Protein AF-A0A5U4D806-F1 (afdb_monomer)

InterPro domains:
  IPR025484 Domain of unknown function DUF4376 [PF14301] (2-87)

Sequence (92 aa):
NWDYGKATQERLSLSVQMAKANKLPDGFIWTDADNNDIPMTSGELINLSDAIDQAMFTKGLQIHMRQRQMKEELEKLTDAQAVMDYVVGWPE

Secondary structure (DSSP, 8-state):
---SSHHHHHHHHHHHHHHHTT-PPTT-EEE-TT--EEE--HHHHHHHHHHHHHHHHHHHHHHHHHHHHHHHHHTT--SHHHHHT---SS--

Foldseek 3Di:
DDCLDPVNLVLLVVQLVCLVVVNRDPQDWDQGPVRDTHGDHSVRSNVVNVVSVVVHVVVVVVVVVVVVVVVVLVVPDDDDVSVVPDDPDDDD

Structure (mmCIF, N/CA/C/O backbone):
data_AF-A0A5U4D806-F1
#
_entry.id   AF-A0A5U4D806-F1
#
loop_
_atom_site.group_PDB
_atom_site.id
_atom_site.type_symbol
_atom_site.label_atom_id
_atom_site.label_alt_id
_atom_site.label_comp_id
_atom_site.label_asym_id
_atom_site.label_entity_id
_atom_site.label_seq_id
_atom_site.pdbx_PDB_ins_code
_atom_site.Cartn_x
_atom_site.Cartn_y
_atom_site.Cartn_z
_atom_site.occupancy
_atom_site.B_iso_or_equiv
_atom_site.auth_seq_id
_atom_site.auth_comp_id
_atom_site.auth_asym_id
_atom_site.auth_atom_id
_atom_site.pdbx_PDB_model_num
ATOM 1 N N . ASN A 1 1 ? -7.983 -10.970 -5.351 1.00 68.81 1 ASN A N 1
ATOM 2 C CA . ASN A 1 1 ? -6.927 -10.840 -4.323 1.00 68.81 1 ASN A CA 1
ATOM 3 C C . ASN A 1 1 ? -6.423 -9.404 -4.293 1.00 68.81 1 ASN A C 1
ATOM 5 O O . ASN A 1 1 ? -6.414 -8.771 -5.338 1.00 68.81 1 ASN A O 1
ATOM 9 N N . TRP A 1 2 ? -6.091 -8.854 -3.120 1.00 78.88 2 TRP A N 1
ATOM 10 C CA . TRP A 1 2 ? -5.487 -7.518 -3.006 1.00 78.88 2 TRP A CA 1
ATOM 11 C C . TRP A 1 2 ? -3.977 -7.625 -3.243 1.00 78.88 2 TRP A C 1
ATOM 13 O O . TRP A 1 2 ? -3.279 -8.176 -2.397 1.00 78.88 2 TRP A O 1
ATOM 23 N N . ASP A 1 3 ? -3.495 -7.095 -4.368 1.00 83.38 3 ASP A N 1
ATOM 24 C CA . ASP A 1 3 ? -2.072 -7.091 -4.754 1.00 83.38 3 ASP A CA 1
ATOM 25 C C . ASP A 1 3 ? -1.485 -5.667 -4.801 1.00 83.38 3 ASP A C 1
ATOM 27 O O . ASP A 1 3 ? -0.609 -5.344 -5.585 1.00 83.38 3 ASP A O 1
ATOM 31 N N . TYR A 1 4 ? -1.996 -4.775 -3.953 1.00 87.50 4 TYR A N 1
ATOM 32 C CA . TYR A 1 4 ? -1.448 -3.426 -3.753 1.00 87.50 4 TYR A CA 1
ATOM 33 C C . TYR A 1 4 ? -0.910 -3.292 -2.325 1.00 87.50 4 TYR A C 1
ATOM 35 O O . TYR A 1 4 ? -1.080 -2.273 -1.662 1.00 87.50 4 TYR A O 1
ATOM 43 N N . GLY A 1 5 ? -0.395 -4.390 -1.770 1.00 89.94 5 GLY A N 1
ATOM 44 C CA . GLY A 1 5 ? 0.074 -4.461 -0.391 1.00 89.94 5 GLY A CA 1
ATOM 45 C C . GLY A 1 5 ? 1.574 -4.220 -0.269 1.00 89.94 5 GLY A C 1
ATOM 46 O O . GLY A 1 5 ? 2.303 -4.139 -1.255 1.00 89.94 5 GLY A O 1
ATOM 47 N N . LYS A 1 6 ? 2.056 -4.205 0.978 1.00 91.44 6 LYS A N 1
ATOM 48 C CA . LYS A 1 6 ? 3.487 -4.081 1.283 1.00 91.44 6 LYS A CA 1
ATOM 49 C C . LYS A 1 6 ? 4.332 -5.172 0.610 1.00 91.44 6 LYS A C 1
ATOM 51 O O . LYS A 1 6 ? 5.407 -4.875 0.115 1.00 91.44 6 LYS A O 1
ATOM 56 N N . ALA A 1 7 ? 3.822 -6.403 0.529 1.00 91.44 7 ALA A N 1
ATOM 57 C CA . ALA A 1 7 ? 4.514 -7.498 -0.152 1.00 91.44 7 ALA A CA 1
ATOM 58 C C . ALA A 1 7 ? 4.745 -7.202 -1.647 1.00 91.44 7 ALA A C 1
ATOM 60 O O . ALA A 1 7 ? 5.829 -7.449 -2.170 1.00 91.44 7 ALA A O 1
ATOM 61 N N . THR A 1 8 ? 3.751 -6.631 -2.333 1.00 91.00 8 THR A N 1
ATOM 62 C CA . THR A 1 8 ? 3.871 -6.212 -3.737 1.00 91.00 8 THR A CA 1
ATOM 63 C C . THR A 1 8 ? 4.870 -5.068 -3.877 1.00 91.00 8 THR A C 1
ATOM 65 O O . THR A 1 8 ? 5.767 -5.141 -4.715 1.00 91.00 8 THR A O 1
ATOM 68 N N . GLN A 1 9 ? 4.770 -4.053 -3.010 1.00 93.25 9 GLN A N 1
ATOM 69 C CA . GLN A 1 9 ? 5.705 -2.925 -2.974 1.00 93.25 9 GLN A CA 1
ATOM 70 C C . GLN A 1 9 ? 7.158 -3.398 -2.785 1.00 93.25 9 GLN A C 1
ATOM 72 O O . GLN A 1 9 ? 8.054 -2.954 -3.502 1.00 93.25 9 GLN A O 1
ATOM 77 N N . GLU A 1 10 ? 7.403 -4.329 -1.859 1.00 93.88 10 GLU A N 1
ATOM 78 C CA . GLU A 1 10 ? 8.735 -4.883 -1.589 1.00 93.88 10 GLU A CA 1
ATOM 79 C C . GLU A 1 10 ? 9.309 -5.607 -2.809 1.00 93.88 10 GLU A C 1
ATOM 81 O O . GLU A 1 10 ? 10.448 -5.333 -3.198 1.00 93.88 10 GLU A O 1
ATOM 86 N N . ARG A 1 11 ? 8.512 -6.464 -3.459 1.00 92.88 11 ARG A N 1
ATOM 87 C CA . ARG A 1 11 ? 8.907 -7.168 -4.691 1.00 92.88 11 ARG A CA 1
ATOM 88 C C . ARG A 1 11 ? 9.245 -6.201 -5.832 1.00 92.88 11 ARG A C 1
ATOM 90 O O . ARG A 1 11 ? 10.179 -6.458 -6.586 1.00 92.88 11 ARG A O 1
ATOM 97 N N . LEU A 1 12 ? 8.503 -5.098 -5.955 1.00 93.75 12 LEU A N 1
ATOM 98 C CA . LEU A 1 12 ? 8.670 -4.117 -7.032 1.00 93.75 12 LEU A CA 1
ATOM 99 C C . LEU A 1 12 ? 9.854 -3.156 -6.795 1.00 93.75 12 LEU A C 1
ATOM 101 O O . LEU A 1 12 ? 10.421 -2.613 -7.744 1.00 93.75 12 LEU A O 1
ATOM 105 N N . SER A 1 13 ? 10.239 -2.953 -5.530 1.00 94.88 13 SER A N 1
ATOM 106 C CA . SER A 1 13 ? 11.109 -1.857 -5.080 1.00 94.88 13 SER A CA 1
ATOM 107 C C . SER A 1 13 ? 12.448 -1.747 -5.819 1.00 94.88 13 SER A C 1
ATOM 109 O O . SER A 1 13 ? 12.804 -0.666 -6.298 1.00 94.88 13 SER A O 1
ATOM 111 N N . LEU A 1 14 ? 13.185 -2.855 -5.953 1.00 95.81 14 LEU A N 1
ATOM 112 C CA . LEU A 1 14 ? 14.494 -2.863 -6.607 1.00 95.81 14 LEU A CA 1
ATOM 113 C C . LEU A 1 14 ? 14.362 -2.574 -8.105 1.00 95.81 14 LEU A C 1
ATOM 115 O O . LEU A 1 14 ? 15.106 -1.762 -8.651 1.00 95.81 14 LEU A O 1
ATOM 119 N N . SER A 1 15 ? 13.382 -3.188 -8.763 1.00 95.69 15 SER A N 1
ATOM 120 C CA . SER A 1 15 ? 13.127 -2.985 -10.189 1.00 95.69 15 SER A CA 1
ATOM 121 C C . SER A 1 15 ? 12.749 -1.527 -10.478 1.00 95.69 15 SER A C 1
ATOM 123 O O . SER A 1 15 ? 13.272 -0.922 -11.413 1.00 95.69 15 SER A O 1
ATOM 125 N N . VAL A 1 16 ? 11.932 -0.911 -9.618 1.00 96.81 16 VAL A N 1
ATOM 126 C CA . VAL A 1 16 ? 11.582 0.519 -9.702 1.00 96.81 16 VAL A CA 1
ATOM 127 C C . VAL A 1 16 ? 12.799 1.407 -9.480 1.00 96.81 16 VAL A C 1
ATOM 129 O O . VAL A 1 16 ? 12.963 2.405 -10.181 1.00 96.81 16 VAL A O 1
ATOM 132 N N . GLN A 1 17 ? 13.684 1.060 -8.541 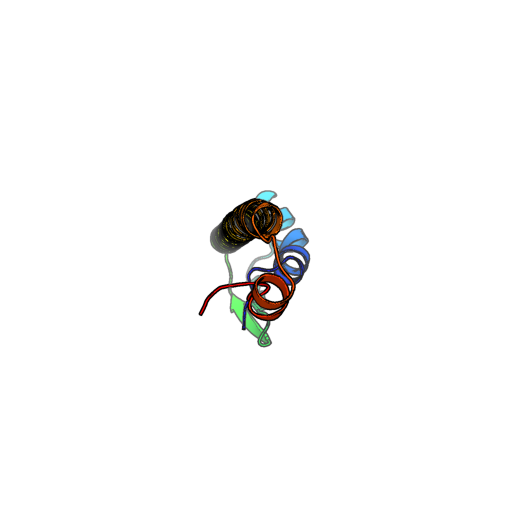1.00 97.88 17 GLN A N 1
ATOM 133 C CA . GLN A 1 17 ? 14.934 1.795 -8.339 1.00 97.88 17 GLN A CA 1
ATOM 134 C C . GLN A 1 17 ? 15.804 1.771 -9.606 1.00 97.88 17 GLN A C 1
ATOM 136 O O . GLN A 1 17 ? 16.341 2.808 -10.003 1.00 97.88 17 GLN A O 1
ATOM 141 N N . MET A 1 18 ? 15.900 0.619 -10.273 1.00 97.88 18 MET A N 1
ATOM 142 C CA . MET A 1 18 ? 16.641 0.481 -11.529 1.00 97.88 18 MET A CA 1
ATOM 143 C C . MET A 1 18 ? 15.986 1.256 -12.676 1.00 97.88 18 MET A C 1
ATOM 145 O O . MET A 1 18 ? 16.692 1.932 -13.426 1.00 97.88 18 MET A O 1
ATOM 149 N N . ALA A 1 19 ? 14.654 1.236 -12.773 1.00 97.00 19 ALA A N 1
ATOM 150 C CA . ALA A 1 19 ? 13.898 2.046 -13.726 1.00 97.00 19 ALA A CA 1
ATOM 151 C C . ALA A 1 19 ? 14.131 3.550 -13.519 1.00 97.00 19 ALA A C 1
ATOM 153 O O . ALA A 1 19 ? 14.475 4.248 -14.471 1.00 97.00 19 ALA A O 1
ATOM 154 N N . LYS A 1 20 ? 14.050 4.043 -12.274 1.00 96.94 20 LYS A N 1
ATOM 155 C CA . LYS A 1 20 ? 14.326 5.451 -11.922 1.00 96.94 20 LYS A CA 1
ATOM 156 C C . LYS A 1 20 ? 15.763 5.868 -12.246 1.00 96.94 20 LYS A C 1
ATOM 158 O O . LYS A 1 20 ? 16.009 7.022 -12.580 1.00 96.94 20 LYS A O 1
ATOM 163 N N . ALA A 1 21 ? 16.711 4.935 -12.167 1.00 97.62 21 ALA A N 1
ATOM 164 C CA . ALA A 1 21 ? 18.110 5.162 -12.516 1.00 97.62 21 ALA A CA 1
ATOM 165 C C . ALA A 1 21 ? 18.414 5.014 -14.021 1.00 97.62 21 ALA A C 1
ATOM 167 O O . ALA A 1 21 ? 19.580 5.130 -14.395 1.00 97.62 21 ALA A O 1
ATOM 168 N N . ASN A 1 22 ? 17.412 4.739 -14.869 1.00 95.75 22 ASN A N 1
ATOM 169 C CA . ASN A 1 22 ? 17.580 4.394 -16.289 1.00 95.75 22 ASN A CA 1
ATOM 170 C C . ASN A 1 22 ? 18.550 3.220 -16.516 1.00 95.75 22 ASN A C 1
ATOM 172 O O . ASN A 1 22 ? 19.335 3.213 -17.461 1.00 95.75 22 ASN A O 1
ATOM 176 N N . LYS A 1 23 ? 18.519 2.233 -15.615 1.00 97.19 23 LYS A N 1
ATOM 177 C CA . LYS A 1 23 ? 19.355 1.021 -15.649 1.00 97.19 23 LYS A CA 1
ATOM 178 C C . LYS A 1 23 ? 18.529 -0.263 -15.739 1.00 97.19 23 LYS A C 1
ATOM 180 O O . LYS A 1 23 ? 19.057 -1.345 -15.490 1.00 97.19 23 LYS A O 1
ATOM 185 N N . LEU A 1 24 ? 17.235 -0.149 -16.034 1.00 95.94 24 LEU A N 1
ATOM 186 C CA . LEU A 1 24 ? 16.396 -1.311 -16.296 1.00 95.94 24 LEU A CA 1
ATOM 187 C C . LEU A 1 24 ? 16.850 -1.948 -17.624 1.00 95.94 24 LEU A C 1
ATOM 189 O O . LEU A 1 24 ? 17.021 -1.210 -18.595 1.00 95.94 24 LEU A O 1
ATOM 193 N N . PRO A 1 25 ? 17.104 -3.265 -17.673 1.00 94.88 25 PRO A N 1
ATOM 194 C CA . PRO A 1 25 ? 17.548 -3.921 -18.898 1.00 94.88 25 PRO A CA 1
ATOM 195 C C . PRO A 1 25 ? 16.445 -3.932 -19.963 1.00 94.88 25 PRO A C 1
ATOM 197 O O . PRO A 1 25 ? 15.256 -3.983 -19.641 1.00 94.88 25 PRO A O 1
ATOM 200 N N . ASP A 1 26 ? 16.849 -3.944 -21.234 1.00 93.19 26 ASP A N 1
ATOM 201 C CA . ASP A 1 26 ? 15.922 -4.147 -22.348 1.00 93.19 26 ASP A CA 1
ATOM 202 C C . ASP A 1 26 ? 15.210 -5.500 -22.215 1.00 93.19 26 ASP A C 1
ATOM 204 O O . ASP A 1 26 ? 15.822 -6.512 -21.867 1.00 93.19 26 ASP A O 1
ATOM 208 N N . GLY A 1 27 ? 13.905 -5.515 -22.497 1.00 92.88 27 GLY A N 1
ATOM 209 C CA . GLY A 1 27 ? 13.084 -6.722 -22.375 1.00 92.88 27 GLY A CA 1
ATOM 210 C C . GLY A 1 27 ? 12.782 -7.138 -20.933 1.00 92.88 27 GLY A C 1
ATOM 211 O O . GLY A 1 27 ? 12.461 -8.302 -20.705 1.00 92.88 27 GLY A O 1
ATOM 212 N N . PHE A 1 28 ? 12.890 -6.224 -19.962 1.00 95.94 28 PHE A N 1
ATOM 213 C CA . PHE A 1 28 ? 12.495 -6.486 -18.579 1.00 95.94 28 PHE A CA 1
ATOM 214 C C . PHE A 1 28 ? 11.044 -6.984 -18.473 1.00 95.94 28 PHE A C 1
ATOM 216 O O . PHE A 1 28 ? 10.128 -6.466 -19.120 1.00 95.94 28 PHE A O 1
ATOM 223 N N . ILE A 1 29 ? 10.850 -7.976 -17.604 1.00 95.56 29 ILE A N 1
ATOM 224 C CA . ILE A 1 29 ? 9.561 -8.592 -17.303 1.00 95.56 29 ILE A CA 1
ATOM 225 C C . ILE A 1 29 ? 9.300 -8.444 -15.807 1.00 95.56 29 ILE A C 1
ATOM 227 O O . ILE A 1 29 ? 10.146 -8.781 -14.975 1.00 95.56 29 ILE A O 1
ATOM 231 N N . TRP A 1 30 ? 8.112 -7.953 -15.475 1.00 92.81 30 TRP A N 1
ATOM 232 C CA . TRP A 1 30 ? 7.552 -8.021 -14.137 1.00 92.81 30 TRP A CA 1
ATOM 233 C C . TRP A 1 30 ? 6.648 -9.245 -14.026 1.00 92.81 30 TRP A C 1
ATOM 235 O O . TRP A 1 30 ? 5.677 -9.363 -14.767 1.00 92.81 30 TRP A O 1
ATOM 245 N N . THR A 1 31 ? 6.941 -10.132 -13.082 1.00 90.94 31 THR A N 1
ATOM 246 C CA . THR A 1 31 ? 6.062 -11.256 -12.755 1.00 90.94 31 THR A CA 1
ATOM 247 C C . THR A 1 31 ? 5.115 -10.828 -11.635 1.00 90.94 31 THR A C 1
ATOM 249 O O . THR A 1 31 ? 5.577 -10.525 -10.529 1.00 90.94 31 THR A O 1
ATOM 252 N N . ASP A 1 32 ? 3.808 -10.775 -11.904 1.00 88.69 32 ASP A N 1
ATOM 253 C CA . ASP A 1 32 ? 2.787 -10.340 -10.937 1.00 88.69 32 ASP A CA 1
ATOM 254 C C . ASP A 1 32 ? 2.551 -11.367 -9.802 1.00 88.69 32 ASP A C 1
ATOM 256 O O . ASP A 1 32 ? 3.273 -12.360 -9.676 1.00 88.69 32 ASP A O 1
ATOM 260 N N . ALA A 1 33 ? 1.622 -11.116 -8.870 1.00 86.06 33 ALA A N 1
ATOM 261 C CA . ALA A 1 33 ? 1.344 -12.064 -7.779 1.00 86.06 33 ALA A CA 1
ATOM 262 C C . ALA A 1 33 ? 0.718 -13.394 -8.218 1.00 86.06 33 ALA A C 1
ATOM 264 O O . ALA A 1 33 ? 0.799 -14.364 -7.464 1.00 86.06 33 ALA A O 1
ATOM 265 N N . ASP A 1 34 ? 0.146 -13.453 -9.417 1.00 89.25 34 ASP A N 1
ATOM 266 C CA . ASP A 1 34 ? -0.472 -14.654 -9.972 1.00 89.25 34 ASP A CA 1
ATOM 267 C C . ASP A 1 34 ? 0.498 -15.419 -10.902 1.00 89.25 34 ASP A C 1
ATOM 269 O O . ASP A 1 34 ? 0.115 -16.405 -11.529 1.00 89.25 34 ASP A O 1
ATOM 273 N N . ASN A 1 35 ? 1.780 -15.026 -10.919 1.00 89.69 35 ASN A N 1
ATOM 274 C CA . ASN A 1 35 ? 2.851 -15.561 -11.766 1.00 89.69 35 ASN A CA 1
ATOM 275 C C . ASN A 1 35 ? 2.652 -15.320 -13.271 1.00 89.69 35 ASN A C 1
ATOM 277 O O . ASN A 1 35 ? 3.107 -16.123 -14.088 1.00 89.69 35 ASN A O 1
ATOM 281 N N . ASN A 1 36 ? 2.006 -14.216 -13.649 1.00 92.25 36 ASN A N 1
ATOM 282 C CA . ASN A 1 36 ? 1.962 -13.788 -15.043 1.00 92.25 36 ASN A CA 1
ATOM 283 C C . ASN A 1 36 ? 3.155 -12.883 -15.355 1.00 92.25 36 ASN A C 1
ATOM 285 O O . ASN A 1 36 ? 3.403 -11.901 -14.655 1.00 92.25 36 ASN A O 1
ATOM 289 N N . ASP A 1 37 ? 3.854 -13.196 -16.442 1.00 94.81 37 ASP A N 1
ATOM 290 C CA . ASP A 1 37 ? 4.974 -12.410 -16.948 1.00 94.81 37 ASP A CA 1
ATOM 291 C C . ASP A 1 37 ? 4.471 -11.243 -17.803 1.00 94.81 37 ASP A C 1
ATOM 293 O O . ASP A 1 37 ? 3.939 -11.426 -18.900 1.00 94.81 37 ASP A O 1
ATOM 297 N N . ILE A 1 38 ? 4.658 -10.026 -17.296 1.00 93.44 38 ILE A N 1
ATOM 298 C CA . ILE A 1 38 ? 4.230 -8.780 -17.925 1.00 93.44 38 ILE A CA 1
ATOM 299 C C . ILE A 1 38 ? 5.473 -8.019 -18.406 1.00 93.44 38 ILE A C 1
ATOM 301 O O . ILE A 1 38 ? 6.253 -7.538 -17.580 1.00 93.44 38 ILE A O 1
ATOM 305 N N . PRO A 1 39 ? 5.698 -7.879 -19.724 1.00 96.25 39 PRO A N 1
ATOM 306 C CA . PRO A 1 39 ? 6.728 -6.987 -20.242 1.00 96.25 39 PRO A CA 1
ATOM 307 C C . PRO A 1 39 ? 6.441 -5.553 -19.798 1.00 96.25 39 PRO A C 1
ATOM 309 O O . PRO A 1 39 ? 5.322 -5.072 -19.971 1.00 96.25 39 PRO A O 1
ATOM 312 N N . MET A 1 40 ? 7.435 -4.873 -19.229 1.00 95.56 40 MET A N 1
ATOM 313 C CA . MET A 1 40 ? 7.258 -3.507 -18.734 1.00 95.56 40 MET A CA 1
ATOM 314 C C . MET A 1 40 ? 8.428 -2.615 -19.119 1.00 95.56 40 MET A C 1
ATOM 316 O O . MET A 1 40 ? 9.597 -2.956 -18.940 1.00 95.56 40 MET A O 1
ATOM 320 N N . THR A 1 41 ? 8.100 -1.416 -19.583 1.00 96.44 41 THR A N 1
ATOM 321 C CA . THR A 1 41 ? 9.050 -0.311 -19.693 1.00 96.44 41 THR A CA 1
ATOM 322 C C . THR A 1 41 ? 9.350 0.292 -18.319 1.00 96.44 41 THR A C 1
ATOM 324 O O . THR A 1 41 ? 8.568 0.168 -17.373 1.00 96.44 41 THR A O 1
ATOM 327 N N . SER A 1 42 ? 10.454 1.041 -18.211 1.00 96.44 42 SER A N 1
ATOM 328 C CA . SER A 1 42 ? 10.771 1.816 -17.001 1.00 96.44 42 SER A CA 1
ATOM 329 C C . SER A 1 42 ? 9.626 2.741 -16.578 1.00 96.44 42 SER A C 1
ATOM 331 O O . SER A 1 42 ? 9.339 2.853 -15.389 1.00 96.44 42 SER A O 1
ATOM 333 N N . GLY A 1 43 ? 8.961 3.390 -17.540 1.00 96.69 43 GLY A N 1
ATOM 334 C CA . GLY A 1 43 ? 7.853 4.305 -17.264 1.00 96.69 43 GLY A CA 1
ATOM 335 C C . GLY A 1 43 ? 6.628 3.589 -16.700 1.00 96.69 43 GLY A C 1
ATOM 336 O O . GLY A 1 43 ? 6.074 4.020 -15.693 1.00 96.69 43 GLY A O 1
ATOM 337 N N . GLU A 1 44 ? 6.235 2.464 -17.300 1.00 96.38 44 GLU A N 1
ATOM 338 C CA . GLU A 1 44 ? 5.113 1.655 -16.806 1.00 96.38 44 GLU A CA 1
ATOM 339 C C . GLU A 1 44 ? 5.391 1.100 -15.410 1.00 96.38 44 GLU A C 1
ATOM 341 O O . GLU A 1 44 ? 4.506 1.108 -14.558 1.00 96.38 44 GLU A O 1
ATOM 346 N N . LEU A 1 45 ? 6.628 0.669 -15.154 1.00 96.19 45 LEU A N 1
ATOM 347 C CA . LEU A 1 45 ? 7.027 0.137 -13.856 1.00 96.19 45 LEU A CA 1
ATOM 348 C C . LEU A 1 45 ? 6.978 1.205 -12.753 1.00 96.19 45 LEU A C 1
ATOM 350 O O . LEU A 1 45 ? 6.525 0.935 -11.641 1.00 96.19 45 LEU A O 1
ATOM 354 N N . ILE A 1 46 ? 7.412 2.430 -13.064 1.00 97.25 46 ILE A N 1
ATOM 355 C CA . ILE A 1 46 ? 7.313 3.575 -12.148 1.00 97.25 46 ILE A CA 1
ATOM 356 C C . ILE A 1 46 ? 5.844 3.919 -11.887 1.00 97.25 46 ILE A C 1
ATOM 358 O O . ILE A 1 46 ? 5.452 4.024 -10.728 1.00 97.25 46 ILE A O 1
ATOM 362 N N . ASN A 1 47 ? 5.018 4.005 -12.933 1.00 97.12 47 ASN A N 1
ATOM 363 C CA . ASN A 1 47 ? 3.589 4.293 -12.791 1.00 97.12 47 ASN A CA 1
ATOM 364 C C . ASN A 1 47 ? 2.863 3.230 -11.951 1.00 97.12 47 ASN A C 1
ATOM 366 O O . ASN A 1 47 ? 1.995 3.566 -11.147 1.00 97.12 47 ASN A O 1
ATOM 370 N N . LEU A 1 48 ? 3.225 1.951 -12.107 1.00 94.75 48 LEU A N 1
ATOM 371 C CA . LEU A 1 48 ? 2.695 0.869 -11.279 1.00 94.75 48 LEU A CA 1
ATOM 372 C C . LEU A 1 48 ? 3.081 1.054 -9.805 1.00 94.75 48 LEU A C 1
ATOM 374 O O . LEU A 1 48 ? 2.226 0.913 -8.933 1.00 94.75 48 LEU A O 1
ATOM 378 N N . SER A 1 49 ? 4.339 1.408 -9.526 1.00 95.81 49 SER A N 1
ATOM 379 C CA . SER A 1 49 ? 4.793 1.712 -8.163 1.00 95.81 49 SER A CA 1
ATOM 380 C C . SER A 1 49 ? 4.006 2.861 -7.543 1.00 95.81 49 SER A C 1
ATOM 382 O O . SER A 1 49 ? 3.552 2.739 -6.409 1.00 95.81 49 SER A O 1
ATOM 384 N N . ASP A 1 50 ? 3.811 3.949 -8.288 1.00 96.75 50 ASP A N 1
ATOM 385 C CA . ASP A 1 50 ? 3.084 5.123 -7.803 1.00 96.75 50 ASP A CA 1
ATOM 386 C C . ASP A 1 50 ? 1.608 4.783 -7.526 1.00 96.75 50 ASP A C 1
ATOM 388 O O . ASP A 1 50 ? 1.043 5.205 -6.514 1.00 96.75 50 ASP A O 1
ATOM 392 N N . ALA A 1 51 ? 0.989 3.954 -8.375 1.00 95.56 51 ALA A N 1
ATOM 393 C CA . ALA A 1 51 ? -0.370 3.461 -8.162 1.00 95.56 51 ALA A CA 1
ATOM 394 C C . ALA A 1 51 ? -0.481 2.563 -6.915 1.00 95.56 51 ALA A C 1
ATOM 396 O O . ALA A 1 51 ? -1.455 2.678 -6.166 1.00 95.56 51 ALA A O 1
ATOM 397 N N . ILE A 1 52 ? 0.511 1.699 -6.660 1.00 94.56 52 ILE A N 1
ATOM 398 C CA . ILE A 1 52 ? 0.587 0.885 -5.435 1.00 94.56 52 ILE A CA 1
ATOM 399 C C . ILE A 1 52 ? 0.718 1.777 -4.203 1.00 94.56 52 ILE A C 1
ATOM 401 O O . ILE A 1 52 ? -0.062 1.621 -3.262 1.00 94.56 52 ILE A O 1
ATOM 405 N N . ASP A 1 53 ? 1.632 2.746 -4.220 1.00 95.81 53 ASP A N 1
ATOM 406 C CA . ASP A 1 53 ? 1.838 3.668 -3.102 1.00 95.81 53 ASP A CA 1
ATOM 407 C C . ASP A 1 53 ? 0.564 4.476 -2.803 1.00 95.81 53 ASP A C 1
ATOM 409 O O . ASP A 1 53 ? 0.147 4.591 -1.645 1.00 95.81 53 ASP A O 1
ATOM 413 N N . GLN A 1 54 ? -0.116 4.972 -3.842 1.00 96.25 54 GLN A N 1
ATOM 414 C CA . GLN A 1 54 ? -1.389 5.676 -3.696 1.00 96.25 54 GLN A CA 1
ATOM 415 C C . GLN A 1 54 ? -2.478 4.768 -3.109 1.00 96.25 54 GLN A C 1
ATOM 417 O O . GLN A 1 54 ? -3.173 5.168 -2.171 1.00 96.25 54 GLN A O 1
ATOM 422 N N . ALA A 1 55 ? -2.622 3.541 -3.617 1.00 95.88 55 ALA A N 1
ATOM 423 C CA . ALA A 1 55 ? -3.606 2.581 -3.125 1.00 95.88 55 ALA A CA 1
ATOM 424 C C . ALA A 1 55 ? -3.360 2.216 -1.650 1.00 95.88 55 ALA A C 1
ATOM 426 O O . ALA A 1 55 ? -4.300 2.222 -0.846 1.00 95.88 55 ALA A O 1
ATOM 427 N N . MET A 1 56 ? -2.100 1.972 -1.272 1.00 95.44 56 MET A N 1
ATOM 428 C CA . MET A 1 56 ? -1.686 1.733 0.113 1.00 95.44 56 MET A CA 1
ATOM 429 C C . MET A 1 56 ? -2.017 2.924 1.011 1.00 95.44 56 MET A C 1
ATOM 431 O O . MET A 1 56 ? -2.603 2.739 2.079 1.00 95.44 56 MET A O 1
ATOM 435 N N . PHE A 1 57 ? -1.692 4.144 0.577 1.00 96.25 57 PHE A N 1
ATOM 436 C CA . PHE A 1 57 ? -1.981 5.361 1.329 1.00 96.25 57 PHE A CA 1
ATOM 437 C C . PHE A 1 57 ? -3.486 5.552 1.541 1.00 96.25 57 PHE A C 1
ATOM 439 O O . PHE A 1 57 ? -3.933 5.753 2.672 1.00 96.25 57 PHE A O 1
ATOM 446 N N . THR A 1 58 ? -4.288 5.429 0.479 1.00 96.44 58 THR A N 1
ATOM 447 C CA . THR A 1 58 ? -5.747 5.554 0.563 1.00 96.44 58 THR A CA 1
ATOM 448 C C . THR A 1 58 ? -6.346 4.512 1.504 1.00 96.44 58 THR A C 1
ATOM 450 O O . THR A 1 58 ? -7.170 4.862 2.351 1.00 96.44 58 THR A O 1
ATOM 453 N N . LYS A 1 59 ? -5.922 3.243 1.418 1.00 94.56 59 LYS A N 1
ATOM 454 C CA . LYS A 1 59 ? -6.386 2.207 2.353 1.00 94.56 59 LYS A CA 1
ATOM 455 C C . LYS A 1 59 ? -5.938 2.468 3.784 1.00 94.56 59 LYS A C 1
ATOM 457 O O . LYS A 1 59 ? -6.748 2.318 4.697 1.00 94.56 59 LYS A O 1
ATOM 462 N N . GLY A 1 60 ? -4.703 2.917 3.987 1.00 95.38 60 GL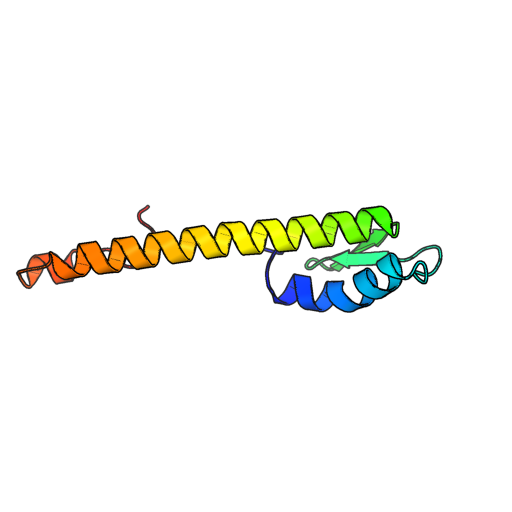Y A N 1
ATOM 463 C CA . GLY A 1 60 ? -4.201 3.317 5.300 1.00 95.38 60 GLY A CA 1
ATOM 464 C C . GLY A 1 60 ? -5.043 4.431 5.925 1.00 95.38 60 GLY A C 1
ATOM 465 O O . GLY A 1 60 ? -5.424 4.330 7.091 1.00 95.38 60 GLY A O 1
ATOM 466 N N . LEU A 1 61 ? -5.413 5.447 5.139 1.00 97.56 61 LEU A N 1
ATOM 467 C CA . LEU A 1 61 ? -6.287 6.529 5.590 1.00 97.56 61 LEU A CA 1
ATOM 468 C C . LEU A 1 61 ? -7.684 6.017 5.959 1.00 97.56 61 LEU A C 1
ATOM 470 O O . LEU A 1 61 ? -8.196 6.365 7.020 1.00 97.56 61 LEU A O 1
ATOM 474 N N . GLN A 1 62 ? -8.281 5.159 5.125 1.00 96.44 62 GLN A N 1
ATOM 475 C CA . GLN A 1 62 ? -9.578 4.541 5.419 1.00 96.44 62 GLN A CA 1
ATOM 476 C C . GLN A 1 62 ? -9.532 3.777 6.749 1.00 96.44 62 GLN A C 1
ATOM 478 O O . GLN A 1 62 ? -10.392 3.983 7.605 1.00 96.44 62 GLN A O 1
ATOM 483 N N . ILE A 1 63 ? -8.511 2.934 6.948 1.00 96.44 63 ILE A N 1
ATOM 484 C CA . ILE A 1 63 ? -8.316 2.176 8.193 1.00 96.44 63 ILE A CA 1
ATOM 485 C C . ILE A 1 63 ? -8.183 3.129 9.380 1.00 96.44 63 ILE A C 1
ATOM 487 O O . ILE A 1 63 ? -8.852 2.938 10.393 1.00 96.44 63 ILE A O 1
ATOM 491 N N . HIS A 1 64 ? -7.360 4.173 9.257 1.00 97.56 64 HIS A N 1
ATOM 492 C CA . HIS A 1 64 ? -7.169 5.157 10.318 1.00 97.56 64 HIS A CA 1
ATOM 493 C C . HIS A 1 64 ? -8.481 5.855 10.701 1.00 97.56 64 HIS A C 1
ATOM 495 O O . HIS A 1 64 ? -8.809 5.956 11.885 1.00 97.56 64 HIS A O 1
ATOM 501 N N . MET A 1 65 ? -9.252 6.304 9.708 1.00 97.88 65 MET A N 1
ATOM 502 C CA . MET A 1 65 ? -10.546 6.947 9.929 1.00 97.88 65 MET A CA 1
ATOM 503 C C . MET A 1 65 ? -11.526 6.001 10.620 1.00 97.88 65 MET A C 1
ATOM 505 O O . MET A 1 65 ? -12.146 6.391 11.609 1.00 97.88 65 MET A O 1
ATOM 509 N N . ARG A 1 66 ? -11.616 4.745 10.165 1.00 97.50 66 ARG A N 1
ATOM 510 C CA . ARG A 1 66 ? -12.485 3.754 10.803 1.00 97.50 66 ARG A CA 1
ATOM 511 C C . ARG A 1 66 ? -12.055 3.478 12.237 1.00 97.50 66 ARG A C 1
ATOM 513 O O . ARG A 1 66 ? -12.898 3.503 13.122 1.00 97.50 66 ARG A O 1
ATOM 520 N N . GLN A 1 67 ? -10.762 3.297 12.500 1.00 98.06 67 GLN A N 1
ATOM 521 C CA . GLN A 1 67 ? -10.248 3.116 13.861 1.00 98.06 67 GLN A CA 1
ATOM 522 C C . GLN A 1 67 ? -10.575 4.304 14.772 1.00 98.06 67 GLN A C 1
ATOM 524 O O . GLN A 1 67 ? -10.863 4.108 15.951 1.00 98.06 67 GLN A O 1
ATOM 529 N N . ARG A 1 68 ? -10.534 5.535 14.252 1.00 98.19 68 ARG A N 1
ATOM 530 C CA . ARG A 1 68 ? -10.927 6.728 15.009 1.00 98.19 68 ARG A CA 1
ATOM 531 C C . ARG A 1 68 ? -12.419 6.723 15.330 1.00 98.19 68 ARG A C 1
ATOM 533 O O . ARG A 1 68 ? -12.775 6.890 16.489 1.00 98.19 68 ARG A O 1
ATOM 540 N N . GLN A 1 69 ? -13.258 6.464 14.332 1.00 97.62 69 GLN A N 1
ATOM 541 C CA . GLN A 1 69 ? -14.700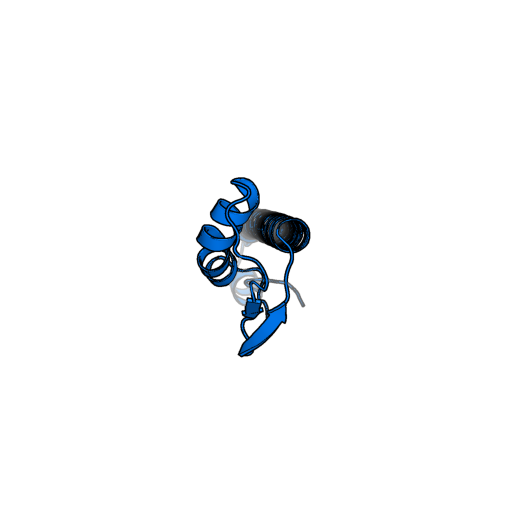 6.328 14.520 1.00 97.62 69 GLN A CA 1
ATOM 542 C C . GLN A 1 69 ? -15.027 5.233 15.548 1.00 97.62 69 GLN A C 1
ATOM 544 O O . GLN A 1 69 ? -15.827 5.464 16.445 1.00 97.62 69 GLN A O 1
ATOM 549 N N . MET A 1 70 ? -14.361 4.073 15.473 1.00 97.50 70 MET A N 1
ATOM 550 C CA . MET A 1 70 ? -14.534 2.990 16.445 1.00 97.50 70 MET A CA 1
ATOM 551 C C . MET A 1 70 ? -14.232 3.449 17.870 1.00 97.50 70 MET A C 1
ATOM 553 O O . MET A 1 70 ? -14.976 3.120 18.782 1.00 97.50 70 MET A O 1
ATOM 557 N N . LYS A 1 71 ? -13.163 4.227 18.084 1.00 97.81 71 LYS A N 1
ATOM 558 C CA . LY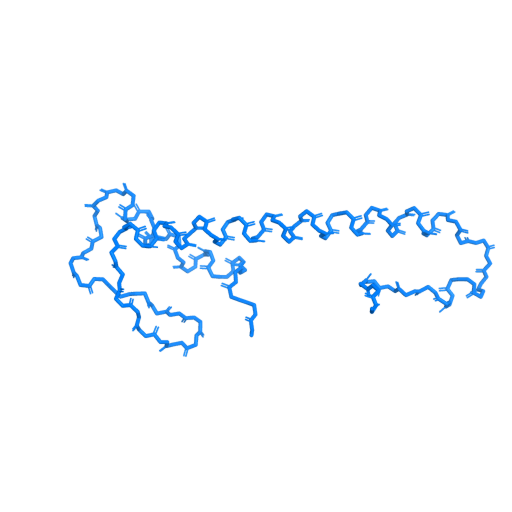S A 1 71 ? -12.849 4.766 19.418 1.00 97.81 71 LYS A CA 1
ATOM 559 C C . LYS A 1 71 ? -13.980 5.648 19.948 1.00 97.81 71 LYS A C 1
ATOM 561 O O . LYS A 1 71 ? -14.398 5.465 21.083 1.00 97.81 71 LYS A O 1
ATOM 566 N N . GLU A 1 72 ? -14.505 6.542 19.114 1.00 97.56 72 GLU A N 1
ATOM 567 C CA . GLU A 1 72 ? -15.617 7.429 19.483 1.00 97.56 72 GLU A CA 1
ATOM 568 C C . GL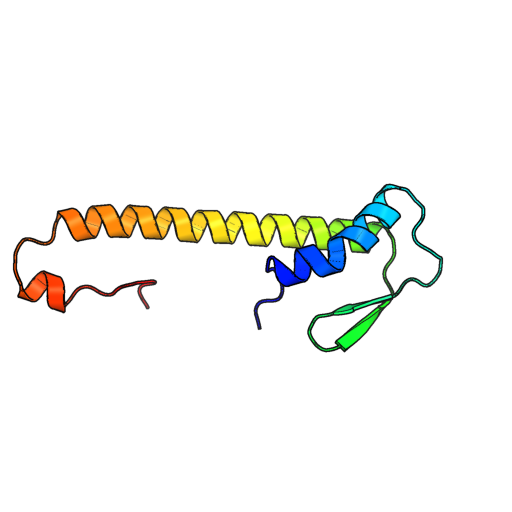U A 1 72 ? -16.930 6.665 19.734 1.00 97.56 72 GLU A C 1
ATOM 570 O O . GLU A 1 72 ? -17.746 7.086 20.552 1.00 97.56 72 GLU A O 1
ATOM 575 N N 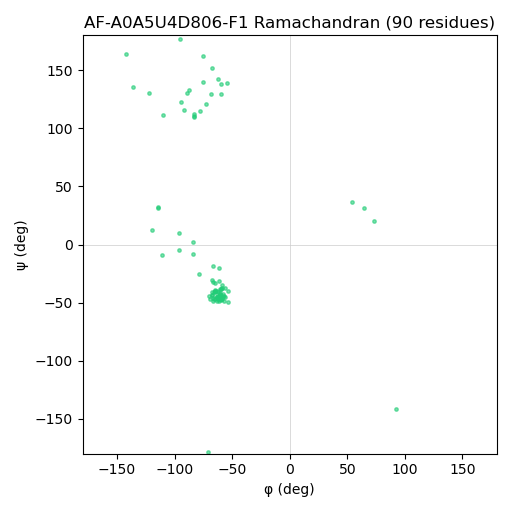. GLU A 1 73 ? -17.165 5.558 19.025 1.00 96.62 73 GLU A N 1
ATOM 576 C CA . GLU A 1 73 ? -18.301 4.658 19.262 1.00 96.62 73 GLU A CA 1
ATOM 577 C C . GLU A 1 73 ? -18.143 3.904 20.586 1.00 96.62 73 GLU A C 1
ATOM 579 O O . GLU A 1 73 ? -19.073 3.889 21.389 1.00 96.62 73 GLU A O 1
ATOM 584 N N . LEU A 1 74 ? -16.957 3.339 20.838 1.00 96.44 74 LEU A N 1
ATOM 585 C CA . LEU A 1 74 ? -16.640 2.607 22.066 1.00 96.44 74 LEU A CA 1
ATOM 586 C C . LEU A 1 74 ? -16.782 3.487 23.315 1.00 96.44 74 LEU A C 1
ATOM 588 O O . LEU A 1 74 ? -17.292 3.021 24.329 1.00 96.44 74 LEU A O 1
ATOM 592 N N . GLU A 1 75 ? -16.393 4.763 23.243 1.00 97.50 75 GLU A N 1
ATOM 593 C CA . GLU A 1 75 ? -16.561 5.734 24.339 1.00 97.50 75 GLU A CA 1
ATOM 594 C C . GLU A 1 75 ? -18.031 5.984 24.722 1.00 97.50 75 GLU A C 1
ATOM 596 O O . GLU A 1 75 ? -18.307 6.447 25.828 1.00 97.50 75 GLU A O 1
ATOM 601 N N . LYS A 1 76 ? -18.981 5.681 23.828 1.00 96.94 76 LYS A N 1
ATOM 602 C CA . LYS A 1 76 ? -20.423 5.891 24.041 1.00 96.94 76 LYS A CA 1
ATOM 603 C C . LYS A 1 76 ? -21.148 4.643 24.545 1.00 96.94 76 LYS A C 1
ATOM 605 O O . LYS A 1 76 ? -22.342 4.725 24.822 1.00 96.94 76 LYS A O 1
ATOM 610 N N . LEU A 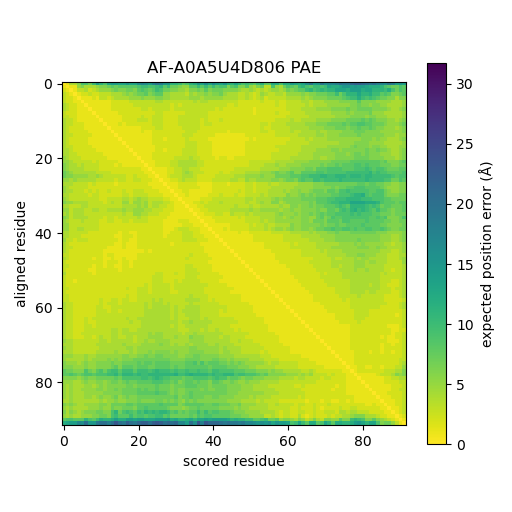1 77 ? -20.470 3.500 24.652 1.00 97.50 77 LEU A N 1
ATOM 611 C CA . LEU A 1 77 ? -21.083 2.263 25.135 1.00 97.50 77 LEU A CA 1
ATOM 612 C C . LEU A 1 77 ? -21.198 2.307 26.663 1.00 97.50 77 LEU A C 1
ATOM 614 O O . LEU A 1 77 ? -20.194 2.329 27.372 1.00 97.50 77 LEU A O 1
ATOM 618 N N . THR A 1 78 ? -22.429 2.327 27.174 1.00 96.94 78 THR A N 1
ATOM 619 C CA . THR A 1 78 ? -22.705 2.523 28.610 1.00 96.94 78 THR A CA 1
ATOM 620 C C . THR A 1 78 ? -23.258 1.294 29.324 1.00 96.94 78 THR A C 1
ATOM 622 O O . THR A 1 78 ? -23.367 1.307 30.549 1.00 96.94 78 THR A O 1
ATOM 625 N N . ASP A 1 79 ? -23.612 0.237 28.596 1.00 97.62 79 ASP A N 1
ATOM 626 C CA . ASP A 1 79 ? -24.194 -0.980 29.160 1.00 97.62 79 ASP A CA 1
ATOM 627 C C . ASP A 1 79 ? -23.695 -2.251 28.459 1.00 97.62 79 ASP A C 1
ATOM 629 O O . ASP A 1 79 ? -23.110 -2.214 27.375 1.00 97.62 79 ASP A O 1
ATOM 633 N N . ALA A 1 80 ? -23.909 -3.393 29.116 1.00 97.19 80 ALA A N 1
ATOM 634 C CA . ALA A 1 80 ? -23.399 -4.679 28.658 1.00 97.19 80 ALA A CA 1
ATOM 635 C C . ALA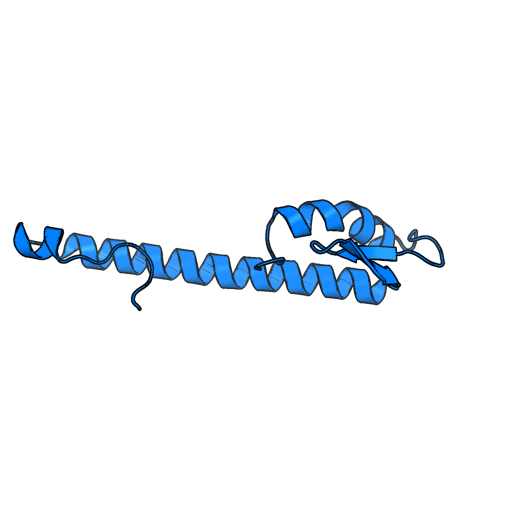 A 1 80 ? -24.016 -5.133 27.327 1.00 97.19 80 ALA A C 1
ATOM 637 O O . ALA A 1 80 ? -23.323 -5.773 26.541 1.00 97.19 80 ALA A O 1
ATOM 638 N N . GLN A 1 81 ? -25.283 -4.801 27.056 1.00 97.31 81 GLN A N 1
ATOM 639 C CA . GLN A 1 81 ? -25.934 -5.195 25.809 1.00 97.31 81 GLN A CA 1
ATOM 640 C C . GLN A 1 81 ? -25.339 -4.410 24.635 1.00 97.31 81 GLN A C 1
ATOM 642 O O . GLN A 1 81 ? -24.949 -5.012 23.642 1.00 97.31 81 GLN A O 1
ATOM 647 N N . ALA A 1 82 ? -25.137 -3.099 24.797 1.00 96.56 82 ALA A N 1
ATOM 648 C CA . ALA A 1 82 ? -24.492 -2.253 23.793 1.00 96.56 82 ALA A CA 1
ATOM 649 C C . ALA A 1 82 ? -23.066 -2.721 23.442 1.00 96.56 82 ALA A C 1
ATOM 651 O O . ALA A 1 82 ? -22.646 -2.622 22.290 1.00 96.56 82 ALA A O 1
ATOM 652 N N . VAL A 1 83 ? -22.322 -3.261 24.415 1.00 96.25 83 VAL A N 1
ATOM 653 C CA . VAL A 1 83 ? -21.007 -3.879 24.169 1.00 96.25 83 VAL A CA 1
ATOM 654 C C . VAL A 1 83 ? -21.131 -5.166 23.354 1.00 96.25 83 VAL A C 1
ATOM 656 O O . VAL A 1 83 ? -20.350 -5.369 22.427 1.00 96.25 83 VAL A O 1
ATOM 659 N N . MET A 1 84 ? -22.098 -6.026 23.681 1.00 96.75 84 MET A N 1
ATOM 660 C CA . MET A 1 84 ? -22.322 -7.285 22.962 1.00 96.75 84 MET A CA 1
ATOM 661 C C . MET A 1 84 ? -22.816 -7.066 21.527 1.00 96.75 84 MET A C 1
ATOM 663 O O . MET A 1 84 ? -22.489 -7.859 20.648 1.00 96.75 84 MET A O 1
ATOM 667 N N . ASP A 1 85 ? -23.557 -5.983 21.291 1.00 95.50 85 ASP A N 1
ATOM 668 C CA . ASP A 1 85 ? -24.125 -5.644 19.983 1.00 95.50 85 ASP A CA 1
ATOM 669 C C . ASP A 1 85 ? -23.136 -4.896 19.069 1.00 95.50 85 ASP A C 1
ATOM 671 O O . ASP A 1 85 ? -23.422 -4.665 17.891 1.00 95.50 85 ASP A O 1
ATOM 675 N N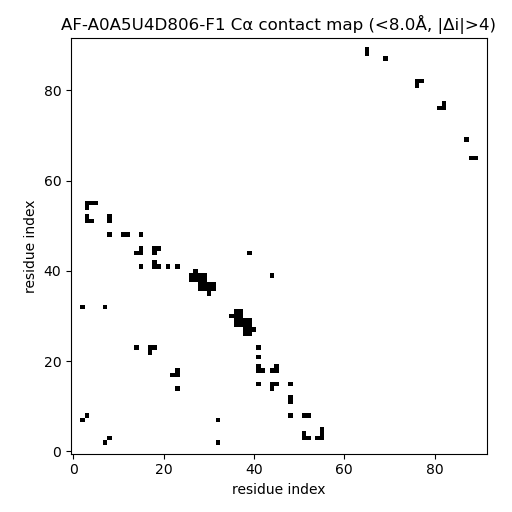 . TYR A 1 86 ? -21.970 -4.491 19.580 1.00 96.06 86 TYR A N 1
ATOM 676 C CA . TYR A 1 86 ? -21.021 -3.687 18.818 1.00 96.06 86 TYR A CA 1
ATOM 677 C C . TYR A 1 86 ? -20.303 -4.496 17.725 1.00 96.06 86 TYR A C 1
ATOM 679 O O . TYR A 1 86 ? -19.557 -5.438 18.000 1.00 96.06 86 TYR A O 1
ATOM 687 N N . VAL A 1 87 ? -20.452 -4.072 16.466 1.00 94.69 87 VAL A N 1
ATOM 688 C CA . VAL A 1 87 ? -19.785 -4.703 15.318 1.00 94.69 87 VAL A CA 1
ATOM 689 C C . VAL A 1 87 ? -18.358 -4.171 15.159 1.00 94.69 87 VAL A C 1
ATOM 691 O O . VAL A 1 87 ? -18.116 -3.027 14.760 1.00 94.69 87 VAL A O 1
ATOM 694 N N . VAL A 1 88 ? -17.388 -5.039 15.445 1.00 94.06 88 VAL A N 1
ATOM 695 C CA . VAL A 1 88 ? -15.957 -4.761 15.277 1.00 94.06 88 VAL A CA 1
ATOM 696 C C . VAL A 1 88 ? -15.565 -4.826 13.802 1.00 94.06 88 VAL A C 1
ATOM 698 O O . VAL A 1 88 ? -15.952 -5.736 13.077 1.00 94.06 88 VAL A O 1
ATOM 701 N N . GLY A 1 89 ? -14.707 -3.900 13.370 1.00 93.31 89 GLY A N 1
ATOM 702 C CA . GLY A 1 89 ? -14.193 -3.876 12.002 1.00 93.31 89 GLY A CA 1
ATOM 703 C C . GLY A 1 89 ? -15.055 -3.007 11.098 1.00 93.31 89 GLY A C 1
ATOM 704 O O . GLY A 1 89 ? -15.469 -1.926 11.506 1.00 93.31 89 GLY A O 1
ATOM 705 N N . TRP A 1 90 ? -15.275 -3.422 9.858 1.00 93.19 90 TRP A N 1
ATOM 706 C CA . TRP A 1 90 ? -16.051 -2.644 8.893 1.00 93.19 90 TRP A CA 1
ATOM 707 C C . TRP A 1 90 ? -17.541 -2.972 9.024 1.00 93.19 90 TRP A C 1
ATOM 709 O O . TRP A 1 90 ? -17.860 -4.157 9.094 1.00 93.19 90 TRP A O 1
ATOM 719 N N . PRO A 1 91 ? -18.438 -1.970 9.071 1.00 84.31 91 PRO A N 1
ATOM 720 C CA . PRO A 1 91 ? -19.862 -2.238 8.910 1.00 84.31 91 PRO A CA 1
ATOM 721 C C . PRO A 1 91 ? -20.109 -2.832 7.515 1.00 84.31 91 PRO A C 1
ATOM 723 O O . PRO A 1 91 ? -19.424 -2.445 6.563 1.00 84.31 91 PRO A O 1
ATOM 726 N N . GLU A 1 92 ? -21.035 -3.788 7.427 1.00 70.50 92 GLU A N 1
ATOM 727 C CA . GLU A 1 92 ? -21.507 -4.351 6.151 1.00 70.50 92 GLU A CA 1
ATOM 728 C C . GLU A 1 92 ? -22.233 -3.310 5.288 1.00 70.50 92 GLU A C 1
ATOM 730 O O . GLU A 1 92 ? -22.923 -2.429 5.857 1.00 70.50 92 GLU A O 1
#

pLDDT: mean 94.27, std 5.01, range [68.81, 98.19]

Nearest PDB structures (foldseek):
  6nr8-assembly1_6  TM=4.615E-01  e=2.725E+00  Homo sapiens
  8htu-assembly1_K  TM=3.621E-01  e=2.097E+00  Physcomitrium patens
  6hix-assembly1_BL  TM=3.690E-01  e=7.772E+00  Trypanosoma brucei brucei

Organism: Salmonella enterica (NCBI:txid28901)

Solvent-accessible surface area (backbone atoms only — not comparable to full-atom values): 5542 Å² total; per-residue (Å²): 134,89,78,50,41,72,71,47,51,61,72,45,44,64,61,36,53,29,23,77,67,75,62,55,61,88,87,36,65,49,65,50,98,87,70,49,80,39,79,49,52,50,65,57,45,43,53,50,49,53,52,31,54,51,50,38,50,54,51,49,49,52,51,51,51,49,56,50,51,49,52,62,52,58,74,66,54,85,49,73,64,57,57,73,70,56,80,78,80,78,83,132

Mean predicted aligned error: 3.94 Å

Radius of gyration: 20.15 Å; Cα contacts (8 Å, |Δi|>4): 58; chains: 1; bounding box: 45×23×52 Å